Protein AF-0000000082408558 (afdb_homodimer)

Structure (mmCIF, N/CA/C/O backbone):
data_AF-0000000082408558-model_v1
#
loop_
_entity.id
_entity.type
_entity.pdbx_description
1 polymer 'Toxin-antitoxin system HicB family antitoxin'
#
loop_
_atom_site.group_PDB
_atom_site.id
_atom_site.type_symbol
_atom_site.label_atom_id
_atom_site.label_alt_id
_atom_site.label_comp_id
_atom_site.label_asym_id
_atom_site.label_entity_id
_atom_site.label_seq_id
_atom_site.pdbx_PDB_ins_code
_atom_site.Cartn_x
_atom_site.Cartn_y
_atom_site.Cartn_z
_atom_site.occupancy
_atom_site.B_iso_or_equiv
_atom_site.auth_seq_id
_atom_site.auth_comp_id
_atom_site.auth_asym_id
_atom_site.auth_atom_id
_atom_site.pdbx_PDB_model_num
ATOM 1 N N . MET A 1 1 ? -5.863 34.844 14.523 1 35.69 1 MET A N 1
ATOM 2 C CA . MET A 1 1 ? -6.258 34.25 13.242 1 35.69 1 MET A CA 1
ATOM 3 C C . MET A 1 1 ? -6.277 32.719 13.328 1 35.69 1 MET A C 1
ATOM 5 O O . MET A 1 1 ? -5.262 32.094 13.656 1 35.69 1 MET A O 1
ATOM 9 N N . ALA A 1 2 ? -7.27 32.188 13.836 1 44.38 2 ALA A N 1
ATOM 10 C CA . ALA A 1 2 ? -7.469 30.75 14.094 1 44.38 2 ALA A CA 1
ATOM 11 C C . ALA A 1 2 ? -7.172 29.922 12.844 1 44.38 2 ALA A C 1
ATOM 13 O O . ALA A 1 2 ? -7.699 30.203 11.766 1 44.38 2 ALA A O 1
ATOM 14 N N . THR A 1 3 ? -5.879 29.797 12.602 1 42.66 3 THR A N 1
ATOM 15 C CA . THR A 1 3 ? -5.555 28.906 11.5 1 42.66 3 THR A CA 1
ATOM 16 C C . THR A 1 3 ? -6.586 27.781 11.391 1 42.66 3 THR A C 1
ATOM 18 O O . THR A 1 3 ? -6.715 26.969 12.297 1 42.66 3 THR A O 1
ATOM 21 N N . ASP A 1 4 ? -7.742 28.188 10.914 1 43.62 4 ASP A N 1
ATOM 22 C CA . ASP A 1 4 ? -8.766 27.219 10.555 1 43.62 4 ASP A CA 1
ATOM 23 C C . ASP A 1 4 ? -8.141 25.875 10.203 1 43.62 4 ASP A C 1
ATOM 25 O O . ASP A 1 4 ? -7.117 25.812 9.523 1 43.62 4 ASP A O 1
ATOM 29 N N . PRO A 1 5 ? -8.195 24.969 11.164 1 47.06 5 PRO A N 1
ATOM 30 C CA . PRO A 1 5 ? -7.57 23.703 10.781 1 47.06 5 PRO A CA 1
ATOM 31 C C . PRO A 1 5 ? -7.648 23.422 9.281 1 47.06 5 PRO A C 1
ATOM 33 O O . PRO A 1 5 ? -8.57 23.906 8.609 1 47.06 5 PRO A O 1
ATOM 36 N N . ALA A 1 6 ? -6.695 23.688 8.5 1 48.38 6 ALA A N 1
ATOM 37 C CA . ALA A 1 6 ? -6.656 23.297 7.094 1 48.38 6 ALA A CA 1
ATOM 38 C C . ALA A 1 6 ? -7.656 22.188 6.809 1 48.38 6 ALA A C 1
ATOM 40 O O . ALA A 1 6 ? -7.934 21.359 7.684 1 48.38 6 ALA A O 1
ATOM 41 N N . PRO A 1 7 ? -8.688 22.484 6.109 1 49.91 7 PRO A N 1
ATOM 42 C CA . PRO A 1 7 ? -9.734 21.516 5.785 1 49.91 7 PRO A CA 1
ATOM 43 C C . PRO A 1 7 ? -9.227 20.078 5.758 1 49.91 7 PRO A C 1
ATOM 45 O O . PRO A 1 7 ? -8.078 19.828 5.383 1 49.91 7 PRO A O 1
ATOM 48 N N . ARG A 1 8 ? -9.367 19.422 6.926 1 55.16 8 ARG A N 1
ATOM 49 C CA . ARG A 1 8 ? -9.133 17.984 6.938 1 55.16 8 ARG A CA 1
ATOM 50 C C . ARG A 1 8 ? -9.32 17.375 5.547 1 55.16 8 ARG A C 1
ATOM 52 O O . ARG A 1 8 ? -10.406 17.469 4.969 1 55.16 8 ARG A O 1
ATOM 59 N N . SER A 1 9 ? -8.438 17.797 4.625 1 59.22 9 SER A N 1
ATOM 60 C CA . SER A 1 9 ? -8.523 17.312 3.25 1 59.22 9 SER A CA 1
ATOM 61 C C . SER A 1 9 ? -9.297 16 3.172 1 59.22 9 SER A C 1
ATOM 63 O O . SER A 1 9 ? -9.039 15.07 3.943 1 59.22 9 SER A O 1
ATOM 65 N N . GLU A 1 10 ? -10.617 16.156 2.781 1 76.69 10 GLU A N 1
ATOM 66 C CA . GLU A 1 10 ? -11.508 15.031 2.555 1 76.69 10 GLU A CA 1
ATOM 67 C C . GLU A 1 10 ? -10.758 13.828 1.983 1 76.69 10 GLU A C 1
ATOM 69 O O . GLU A 1 10 ? -9.883 13.992 1.127 1 76.69 10 GLU A O 1
ATOM 74 N N . ARG A 1 11 ? -10.734 12.797 2.641 1 86.19 11 ARG A N 1
ATOM 75 C CA . ARG A 1 11 ? -10.094 11.562 2.201 1 86.19 11 ARG A CA 1
ATOM 76 C C . ARG A 1 11 ? -10.453 11.25 0.75 1 86.19 11 ARG A C 1
ATOM 78 O O . ARG A 1 11 ? -11.586 11.461 0.323 1 86.19 11 ARG A O 1
ATOM 85 N N . LYS A 1 12 ? -9.508 10.93 -0.03 1 90.94 12 LYS A N 1
ATOM 86 C CA . LYS A 1 12 ? -9.68 10.523 -1.422 1 90.94 12 LYS A CA 1
ATOM 87 C C . LYS A 1 12 ? -10.055 9.047 -1.524 1 90.94 12 LYS A C 1
ATOM 89 O O . LYS A 1 12 ? -9.375 8.188 -0.967 1 90.94 12 LYS A O 1
ATOM 94 N N . LYS A 1 13 ? -11.141 8.789 -2.172 1 93.62 13 LYS A N 1
ATOM 95 C CA . LYS A 1 13 ? -11.594 7.418 -2.381 1 93.62 13 LYS A CA 1
ATOM 96 C C . LYS A 1 13 ? -10.953 6.812 -3.629 1 93.62 13 LYS A C 1
ATOM 98 O O . LYS A 1 13 ? -11.055 7.379 -4.719 1 93.62 13 LYS A O 1
ATOM 103 N N . ILE A 1 14 ? -10.266 5.695 -3.482 1 94.88 14 ILE A N 1
ATOM 104 C CA . ILE A 1 14 ? -9.602 5.012 -4.582 1 94.88 14 ILE A CA 1
ATOM 105 C C . ILE A 1 14 ? -10.133 3.586 -4.707 1 94.8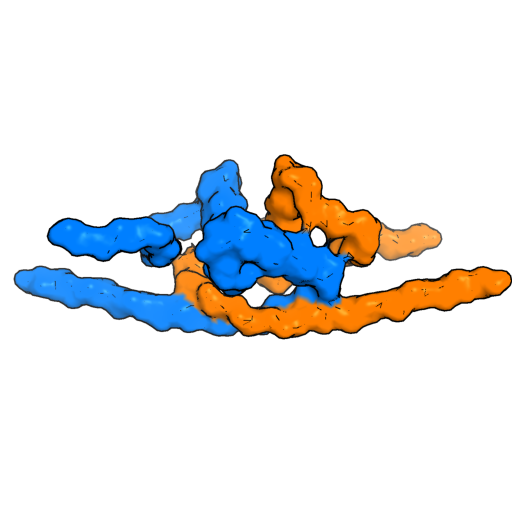8 14 ILE A C 1
ATOM 107 O O . ILE A 1 14 ? -10.273 2.881 -3.707 1 94.88 14 ILE A O 1
ATOM 111 N N . LEU A 1 15 ? -10.508 3.213 -5.91 1 95.5 15 LEU A N 1
ATOM 112 C CA . LEU A 1 15 ? -10.875 1.825 -6.172 1 95.5 15 LEU A CA 1
ATOM 113 C C . LEU A 1 15 ? -9.633 0.98 -6.445 1 95.5 15 LEU A C 1
ATOM 115 O O . LEU A 1 15 ? -9.094 1.01 -7.555 1 95.5 15 LEU A O 1
ATOM 119 N N . LEU A 1 16 ? -9.25 0.237 -5.496 1 95.62 16 LEU A N 1
ATOM 120 C CA . LEU A 1 16 ? -8.078 -0.617 -5.621 1 95.62 16 LEU A CA 1
ATOM 121 C C . LEU A 1 16 ? -8.469 -2.027 -6.047 1 95.62 16 LEU A C 1
ATOM 123 O O . LEU A 1 16 ? -9.414 -2.604 -5.5 1 95.62 16 LEU A O 1
ATOM 127 N N . ARG A 1 17 ? -7.871 -2.57 -6.98 1 92.88 17 ARG A N 1
ATOM 128 C CA . ARG A 1 17 ? -8.062 -3.947 -7.422 1 92.88 17 ARG A CA 1
ATOM 129 C C . ARG A 1 17 ? -6.871 -4.816 -7.035 1 92.88 17 ARG A C 1
ATOM 131 O O . ARG A 1 17 ? -5.766 -4.629 -7.547 1 92.88 17 ARG A O 1
ATOM 138 N N . LEU A 1 18 ? -7.16 -5.699 -6.113 1 92.06 18 LEU A N 1
ATOM 139 C CA . LEU A 1 18 ? -6.086 -6.516 -5.559 1 92.06 18 LEU A CA 1
ATOM 140 C C . LEU A 1 18 ? -6.367 -8 -5.77 1 92.06 18 LEU A C 1
ATOM 142 O O . LEU A 1 18 ? -7.523 -8.406 -5.91 1 92.06 18 LEU A O 1
ATOM 146 N N . ASP A 1 19 ? -5.285 -8.734 -5.844 1 91.69 19 ASP A N 1
ATOM 147 C CA . ASP A 1 19 ? -5.414 -10.18 -5.75 1 91.69 19 ASP A CA 1
ATOM 148 C C . ASP A 1 19 ? -6.105 -10.594 -4.453 1 91.69 19 ASP A C 1
ATOM 150 O O . ASP A 1 19 ? -5.801 -10.055 -3.387 1 91.69 19 ASP A O 1
ATOM 154 N N . PRO A 1 20 ? -7.074 -11.477 -4.566 1 92.56 20 PRO A N 1
ATOM 155 C CA . PRO A 1 20 ? -7.805 -11.891 -3.363 1 92.56 20 PRO A CA 1
ATOM 156 C C . PRO A 1 20 ? -6.879 -12.414 -2.266 1 92.56 20 PRO A C 1
ATOM 158 O O . PRO A 1 20 ? -7.133 -12.188 -1.08 1 92.56 20 PRO A O 1
ATOM 161 N N . ALA A 1 21 ? -5.863 -13.109 -2.619 1 92.88 21 ALA A N 1
ATOM 162 C CA . ALA A 1 21 ? -4.934 -13.656 -1.633 1 92.88 21 ALA A CA 1
ATOM 163 C C . ALA A 1 21 ? -4.18 -12.539 -0.917 1 92.88 21 ALA A C 1
ATOM 165 O O . ALA A 1 21 ? -3.92 -12.625 0.285 1 92.88 21 ALA A O 1
ATOM 166 N N . VAL A 1 22 ? -3.807 -11.562 -1.63 1 94.94 22 VAL A N 1
ATOM 167 C CA . VAL A 1 22 ? -3.125 -10.406 -1.06 1 94.94 22 VAL A CA 1
ATOM 168 C C . VAL A 1 22 ? -4.07 -9.664 -0.119 1 94.94 22 VAL A C 1
ATOM 170 O O . VAL A 1 22 ? -3.682 -9.281 0.988 1 94.94 22 VAL A O 1
ATOM 173 N N . HIS A 1 23 ? -5.285 -9.508 -0.566 1 95.31 23 HIS A N 1
ATOM 174 C CA . HIS A 1 23 ? -6.285 -8.852 0.265 1 95.31 23 HIS A CA 1
ATOM 175 C C . HIS A 1 23 ? -6.461 -9.578 1.595 1 95.31 23 HIS A C 1
ATOM 177 O O . HIS A 1 23 ? -6.484 -8.945 2.654 1 95.31 23 HIS A O 1
ATOM 183 N N . ASP A 1 24 ? -6.57 -10.836 1.484 1 95.75 24 ASP A N 1
ATOM 184 C CA . ASP A 1 24 ? -6.762 -11.641 2.688 1 95.75 24 ASP A CA 1
ATOM 185 C C . ASP A 1 24 ? -5.578 -11.492 3.643 1 95.75 24 ASP A C 1
ATOM 187 O O . ASP A 1 24 ? -5.762 -11.422 4.859 1 95.75 24 ASP A O 1
ATOM 191 N N . ALA A 1 25 ? -4.422 -11.5 3.104 1 97.19 25 ALA A N 1
ATOM 192 C CA . ALA A 1 25 ? -3.219 -11.328 3.916 1 97.19 25 ALA A CA 1
ATOM 193 C C . ALA A 1 25 ? -3.225 -9.977 4.617 1 97.19 25 ALA A C 1
ATOM 195 O O . ALA A 1 25 ? -2.877 -9.875 5.797 1 97.19 25 ALA A O 1
ATOM 196 N N . LEU A 1 26 ? -3.633 -8.984 3.908 1 97.38 26 LEU A N 1
ATOM 197 C CA . LEU A 1 26 ? -3.707 -7.648 4.492 1 97.38 26 LEU A CA 1
ATOM 198 C C . LEU A 1 26 ? -4.758 -7.594 5.594 1 97.38 26 LEU A C 1
ATOM 200 O O . LEU A 1 26 ? -4.539 -6.977 6.637 1 97.38 26 LEU A O 1
ATOM 204 N N . ALA A 1 27 ? -5.875 -8.266 5.336 1 97.56 27 ALA A N 1
ATOM 205 C CA . ALA A 1 27 ? -6.953 -8.312 6.32 1 97.56 27 ALA A CA 1
ATOM 206 C C . ALA A 1 27 ? -6.504 -9.031 7.594 1 97.56 27 ALA A C 1
ATOM 208 O O . ALA A 1 27 ? -6.82 -8.594 8.703 1 97.56 27 ALA A O 1
ATOM 209 N N . ARG A 1 28 ? -5.742 -10.109 7.418 1 97.5 28 ARG A N 1
ATOM 210 C CA . ARG A 1 28 ? -5.211 -10.836 8.562 1 97.5 28 ARG A CA 1
ATOM 211 C C . ARG A 1 28 ? -4.215 -9.984 9.344 1 97.5 28 ARG A C 1
ATOM 213 O O . ARG A 1 28 ? -4.258 -9.945 10.578 1 97.5 28 ARG A O 1
ATOM 220 N N . TRP A 1 29 ? -3.373 -9.352 8.609 1 97.88 29 TRP A N 1
ATOM 221 C CA . TRP A 1 29 ? -2.408 -8.453 9.234 1 97.88 29 TRP A CA 1
ATOM 222 C C . TRP A 1 29 ? -3.115 -7.34 9.992 1 97.88 29 TRP A C 1
ATOM 224 O O . TRP A 1 29 ? -2.734 -7.008 11.117 1 97.88 29 TRP A O 1
ATOM 234 N N . ALA A 1 30 ? -4.137 -6.75 9.383 1 97.81 30 ALA A N 1
ATOM 235 C CA . ALA A 1 30 ? -4.922 -5.703 10.031 1 97.81 30 ALA A CA 1
ATOM 236 C C . ALA A 1 30 ? -5.516 -6.199 11.344 1 97.81 30 ALA A C 1
ATOM 238 O O . ALA A 1 30 ? -5.461 -5.5 12.359 1 97.81 30 ALA A O 1
ATOM 239 N N . ALA A 1 31 ? -6.066 -7.406 11.328 1 97.62 31 ALA A N 1
ATOM 240 C CA . ALA A 1 31 ? -6.645 -8 12.531 1 97.62 31 ALA A CA 1
ATOM 241 C C . ALA A 1 31 ? -5.582 -8.211 13.609 1 97.62 31 ALA A C 1
ATOM 243 O O . ALA A 1 31 ? -5.824 -7.941 14.789 1 97.62 31 ALA A O 1
ATOM 244 N N . ASP A 1 32 ? -4.395 -8.727 13.18 1 97.38 32 ASP A N 1
ATOM 245 C CA . ASP A 1 32 ? -3.285 -8.93 14.102 1 97.38 32 ASP A CA 1
ATOM 246 C C . ASP A 1 32 ? -2.895 -7.621 14.789 1 97.38 32 ASP A C 1
ATOM 248 O O . ASP A 1 32 ? -2.5 -7.621 15.961 1 97.38 32 ASP A O 1
ATOM 252 N N . ASP A 1 33 ? -3.043 -6.543 14.016 1 96.75 33 ASP A N 1
ATOM 253 C CA . ASP A 1 33 ? -2.654 -5.23 14.523 1 96.75 33 ASP A CA 1
ATOM 254 C C . ASP A 1 33 ? -3.861 -4.484 15.086 1 96.75 33 ASP A C 1
ATOM 256 O O . ASP A 1 33 ? -3.76 -3.305 15.43 1 96.75 33 ASP A O 1
ATOM 260 N N . LEU A 1 34 ? -5.043 -5.055 15.172 1 96.81 34 LEU A N 1
ATOM 261 C CA . LEU A 1 34 ? -6.289 -4.488 15.68 1 96.81 34 LEU A CA 1
ATOM 262 C C . LEU A 1 34 ? -6.664 -3.225 14.906 1 96.81 34 LEU A C 1
ATOM 264 O O . LEU A 1 34 ? -7.051 -2.219 15.508 1 96.81 34 LEU A O 1
ATOM 268 N N . ARG A 1 35 ? -6.531 -3.279 13.539 1 95.38 35 ARG A N 1
ATOM 269 C CA . ARG A 1 35 ? -6.93 -2.225 12.617 1 95.38 35 ARG A CA 1
ATOM 270 C C . ARG A 1 35 ? -7.887 -2.76 11.555 1 95.38 35 ARG A C 1
ATOM 272 O O . ARG A 1 35 ? -8.016 -3.975 11.383 1 95.38 35 ARG A O 1
ATOM 279 N N . SER A 1 36 ? -8.609 -1.775 10.984 1 97.25 36 SER A N 1
ATOM 280 C CA . SER A 1 36 ? -9.375 -2.17 9.805 1 97.25 36 SER A CA 1
ATOM 281 C C . SER A 1 36 ? -8.461 -2.412 8.609 1 97.25 36 SER A C 1
ATOM 283 O O . SER A 1 36 ? -7.312 -1.968 8.602 1 97.25 36 SER A O 1
ATOM 285 N N . THR A 1 37 ? -8.852 -3.105 7.652 1 96.94 37 THR A N 1
ATOM 286 C CA . THR A 1 37 ? -8.07 -3.379 6.453 1 96.94 37 THR A CA 1
ATOM 287 C C . THR A 1 37 ? -7.664 -2.078 5.766 1 96.94 37 THR A C 1
ATOM 289 O O . THR A 1 37 ? -6.504 -1.908 5.383 1 96.94 37 THR A O 1
ATOM 292 N N . ASN A 1 38 ? -8.633 -1.15 5.68 1 95.69 38 ASN A N 1
ATOM 293 C CA . ASN A 1 38 ? -8.344 0.132 5.047 1 95.69 38 ASN A CA 1
ATOM 294 C C . ASN A 1 38 ? -7.266 0.902 5.805 1 95.69 38 ASN A C 1
ATOM 296 O O . ASN A 1 38 ? -6.355 1.471 5.191 1 95.69 38 ASN A O 1
ATOM 300 N N . ALA A 1 39 ? -7.383 0.903 7.121 1 95.69 39 ALA A N 1
ATOM 301 C CA . ALA A 1 39 ? -6.398 1.592 7.9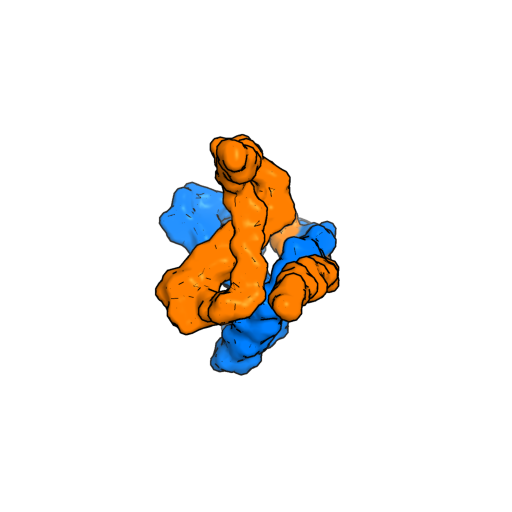53 1 95.69 39 ALA A CA 1
ATOM 302 C C . ALA A 1 39 ? -5.027 0.933 7.84 1 95.69 39 ALA A C 1
ATOM 304 O O . ALA A 1 39 ? -4 1.619 7.805 1 95.69 39 ALA A O 1
ATOM 305 N N . GLN A 1 40 ? -4.988 -0.407 7.766 1 97.25 40 GLN A N 1
ATOM 306 C CA . GLN A 1 40 ? -3.74 -1.15 7.617 1 97.25 40 GLN A CA 1
ATOM 307 C C . GLN A 1 40 ? -3.066 -0.834 6.285 1 97.25 40 GLN A C 1
ATOM 309 O O . GLN A 1 40 ? -1.853 -0.622 6.234 1 97.25 40 GLN A O 1
ATOM 314 N N . ILE A 1 41 ? -3.879 -0.785 5.238 1 97.56 41 ILE A N 1
ATOM 315 C CA . ILE A 1 41 ? -3.361 -0.49 3.906 1 97.56 41 ILE A CA 1
ATOM 316 C C . ILE A 1 41 ? -2.756 0.912 3.887 1 97.56 41 ILE A C 1
ATOM 318 O O . ILE A 1 41 ? -1.637 1.104 3.406 1 97.56 41 ILE A O 1
ATOM 322 N N . GLU A 1 42 ? -3.465 1.859 4.445 1 95.56 42 GLU A N 1
ATOM 323 C CA . GLU A 1 42 ? -2.943 3.223 4.504 1 95.56 42 GLU A CA 1
ATOM 324 C C . GLU A 1 42 ? -1.653 3.285 5.316 1 95.56 42 GLU A C 1
ATOM 326 O O . GLU A 1 42 ? -0.703 3.967 4.93 1 95.56 42 GLU A O 1
ATOM 331 N N . PHE A 1 43 ? -1.62 2.59 6.395 1 95.94 43 PHE A N 1
ATOM 332 C CA . PHE A 1 43 ? -0.438 2.557 7.246 1 95.94 43 PHE A CA 1
ATOM 333 C C . PHE A 1 43 ? 0.769 2.029 6.48 1 95.94 43 PHE A C 1
ATOM 335 O O . PHE A 1 43 ? 1.849 2.621 6.531 1 95.94 43 PHE A O 1
ATOM 342 N N . LEU A 1 44 ? 0.583 0.949 5.75 1 97.44 44 LEU A N 1
ATOM 343 C CA . LEU A 1 44 ? 1.671 0.33 5 1 97.44 44 LEU A CA 1
ATOM 344 C C . LEU A 1 44 ? 2.146 1.244 3.877 1 97.44 44 LEU A C 1
ATOM 346 O O . LEU A 1 44 ? 3.346 1.333 3.607 1 97.44 44 LEU A O 1
ATOM 350 N N . LEU A 1 45 ? 1.198 1.915 3.197 1 97.25 45 LEU A N 1
ATOM 351 C CA . LEU A 1 45 ? 1.559 2.824 2.115 1 97.25 45 LEU A CA 1
ATOM 352 C C . LEU A 1 45 ? 2.348 4.016 2.645 1 97.25 45 LEU A C 1
ATOM 354 O O . LEU A 1 45 ? 3.35 4.418 2.049 1 97.25 45 LEU A O 1
ATOM 358 N N . ARG A 1 46 ? 1.943 4.578 3.828 1 96.5 46 ARG A N 1
ATOM 359 C CA . ARG A 1 46 ? 2.668 5.68 4.453 1 96.5 46 ARG A CA 1
ATOM 360 C C . ARG A 1 46 ? 4.066 5.246 4.875 1 96.5 46 ARG A C 1
ATOM 362 O O . ARG A 1 46 ? 5.035 5.988 4.699 1 96.5 46 ARG A O 1
ATOM 369 N N . ARG A 1 47 ? 4.109 4.066 5.363 1 96.5 47 ARG A N 1
ATOM 370 C CA . ARG A 1 47 ? 5.41 3.521 5.738 1 96.5 47 ARG A CA 1
ATOM 371 C C . ARG A 1 47 ? 6.316 3.375 4.52 1 96.5 47 ARG A C 1
ATOM 373 O O . ARG A 1 47 ? 7.5 3.705 4.574 1 96.5 47 ARG A O 1
ATOM 380 N N . ALA A 1 48 ? 5.762 2.867 3.447 1 97.44 48 ALA A N 1
ATOM 381 C CA . ALA A 1 48 ? 6.531 2.719 2.215 1 97.44 48 ALA A CA 1
ATOM 382 C C . ALA A 1 48 ? 7.027 4.07 1.711 1 97.44 48 ALA A C 1
ATOM 384 O O . ALA A 1 48 ? 8.195 4.211 1.339 1 97.44 48 ALA A O 1
ATOM 385 N N . LEU A 1 49 ? 6.16 5.031 1.779 1 97.38 49 LEU A N 1
ATOM 386 C CA . LEU A 1 49 ? 6.527 6.375 1.349 1 97.38 49 LEU A CA 1
ATOM 387 C C . LEU A 1 49 ? 7.637 6.941 2.229 1 97.38 49 LEU A C 1
ATOM 389 O O . LEU A 1 49 ? 8.578 7.559 1.727 1 97.38 49 LEU A O 1
ATOM 393 N N . THR A 1 50 ? 7.539 6.691 3.525 1 96.06 50 THR A N 1
ATOM 394 C CA . THR A 1 50 ? 8.531 7.188 4.477 1 96.06 50 THR A CA 1
ATOM 395 C C . THR A 1 50 ? 9.875 6.492 4.266 1 96.06 50 THR A C 1
ATOM 397 O O . THR A 1 50 ? 10.914 7.152 4.199 1 96.06 50 THR A O 1
ATOM 400 N N . GLU A 1 51 ? 9.82 5.219 4.082 1 95.94 51 GLU A N 1
ATOM 401 C CA . GLU A 1 51 ? 11.031 4.422 3.906 1 95.94 51 GLU A CA 1
ATOM 402 C C . GLU A 1 51 ? 11.766 4.816 2.627 1 95.94 51 GLU A C 1
ATOM 404 O O . GLU A 1 51 ? 12.992 4.711 2.551 1 95.94 51 GLU A O 1
ATOM 409 N N . HIS A 1 52 ? 11.047 5.336 1.69 1 95.69 52 HIS A N 1
ATOM 410 C CA . HIS A 1 52 ? 11.664 5.668 0.411 1 95.69 52 HIS A CA 1
ATOM 411 C C . HIS A 1 52 ? 11.852 7.176 0.262 1 95.69 52 HIS A C 1
ATOM 413 O O . HIS A 1 52 ? 12.203 7.66 -0.815 1 95.69 52 HIS A O 1
ATOM 419 N N . GLY A 1 53 ? 11.578 7.91 1.338 1 95.12 53 GLY A N 1
ATOM 420 C CA . GLY A 1 53 ? 11.789 9.344 1.349 1 95.12 53 GLY A CA 1
ATOM 421 C C . GLY A 1 53 ? 10.797 10.109 0.494 1 95.12 53 GLY A C 1
ATOM 422 O O . GLY A 1 53 ? 11.117 11.172 -0.04 1 95.12 53 GLY A O 1
ATOM 423 N N . ARG A 1 54 ? 9.602 9.555 0.34 1 95.62 54 ARG A N 1
ATOM 424 C CA . ARG A 1 54 ? 8.625 10.141 -0.569 1 95.62 54 ARG A CA 1
ATOM 425 C C . ARG A 1 54 ? 7.383 10.602 0.189 1 95.62 54 ARG A C 1
ATOM 427 O O . ARG A 1 54 ? 6.367 10.945 -0.422 1 95.62 54 ARG A O 1
ATOM 434 N N . MET A 1 55 ? 7.414 10.594 1.471 1 93.5 55 MET A N 1
ATOM 435 C CA . MET A 1 55 ? 6.273 11.008 2.281 1 93.5 55 MET A CA 1
ATOM 436 C C . MET A 1 55 ? 6.027 12.508 2.148 1 93.5 55 MET A C 1
ATOM 438 O O . MET A 1 55 ? 6.941 13.312 2.35 1 93.5 55 MET A O 1
ATOM 442 N N . PRO A 1 56 ? 4.789 12.781 1.785 1 90.31 56 PRO A N 1
ATOM 443 C CA . PRO A 1 56 ? 4.496 14.203 1.629 1 90.31 56 PRO A CA 1
ATOM 444 C C . PRO A 1 56 ? 4.539 14.961 2.953 1 90.31 56 PRO A C 1
ATOM 446 O O . PRO A 1 56 ? 4.215 14.398 4.004 1 90.31 56 PRO A O 1
ATOM 449 N N . LYS A 1 57 ? 4.879 16.188 2.986 1 84.62 57 LYS A N 1
ATOM 450 C CA . LYS A 1 57 ? 4.969 17.031 4.172 1 84.62 57 LYS A CA 1
ATOM 451 C C . LYS A 1 57 ? 3.584 17.391 4.699 1 84.62 57 LYS A C 1
ATOM 453 O O . LYS A 1 57 ? 3.404 17.594 5.902 1 84.62 57 LYS A O 1
ATOM 458 N N . ASN A 1 58 ? 2.602 17.375 3.871 1 75.75 58 ASN A N 1
ATOM 459 C CA . ASN A 1 58 ? 1.262 17.828 4.23 1 75.75 58 ASN A CA 1
ATOM 460 C C . ASN A 1 58 ? 0.327 16.656 4.504 1 75.75 58 ASN A C 1
ATOM 462 O O . ASN A 1 58 ? -0.883 16.844 4.652 1 75.75 58 ASN A O 1
ATOM 466 N N . ALA A 1 59 ? 0.908 15.547 4.559 1 69.69 59 ALA A N 1
ATOM 467 C CA . A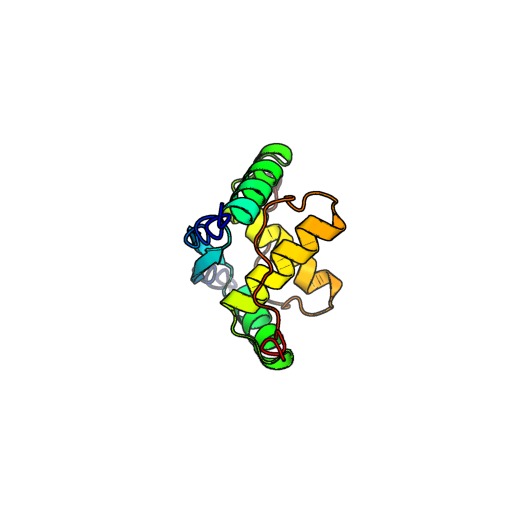LA A 1 59 ? 0.038 14.406 4.824 1 69.69 59 ALA A CA 1
ATOM 468 C C . ALA A 1 59 ? -0.493 14.438 6.258 1 69.69 59 ALA A C 1
ATOM 470 O O . ALA A 1 59 ? 0.268 14.656 7.203 1 69.69 59 ALA A O 1
ATOM 471 N N . GLY A 1 60 ? -1.843 14.492 6.367 1 66.75 60 GLY A N 1
ATOM 472 C CA . GLY A 1 60 ? -2.42 14.43 7.699 1 66.75 60 GLY A CA 1
ATOM 473 C C . GLY A 1 60 ? -1.994 13.203 8.484 1 66.75 60 GLY A C 1
ATOM 474 O O . GLY A 1 60 ? -1.508 12.234 7.902 1 66.75 60 GLY A O 1
ATOM 475 N N . LYS A 1 61 ? -1.87 13.344 9.82 1 63.62 61 LYS A N 1
ATOM 476 C CA . LYS A 1 61 ? -1.478 12.234 10.688 1 63.62 61 LYS A CA 1
ATOM 477 C C . LYS A 1 61 ? -2.43 11.055 10.531 1 63.62 61 LYS A C 1
ATOM 479 O O . LYS A 1 61 ? -3.629 11.234 10.32 1 63.62 61 LYS A O 1
ATOM 484 N N . MET A 1 62 ? -1.928 9.992 9.977 1 62 62 MET A N 1
ATOM 485 C CA . MET A 1 62 ? -2.783 8.812 10.008 1 62 62 MET A CA 1
ATOM 486 C C . MET A 1 62 ? -3.383 8.609 11.398 1 62 62 MET A C 1
ATOM 488 O O . MET A 1 62 ? -2.762 8.961 12.398 1 62 62 MET A O 1
ATOM 492 N N . HIS A 1 63 ? -4.66 8.68 11.555 1 53.91 63 HIS A N 1
ATOM 493 C CA . HIS A 1 63 ? -5.234 8.461 12.875 1 53.91 63 HIS A CA 1
ATOM 494 C C . HIS A 1 63 ? -4.5 7.352 13.617 1 53.91 63 HIS A C 1
ATOM 496 O O . HIS A 1 63 ? -4.484 6.203 13.172 1 53.91 63 HIS A O 1
ATOM 502 N N . GLY A 1 64 ? -3.314 7.59 13.945 1 44.97 64 GLY A N 1
ATOM 503 C CA . GLY A 1 64 ? -2.785 6.574 14.844 1 44.97 64 GLY A CA 1
ATOM 504 C C . GLY A 1 64 ? -3.715 6.258 16 1 44.97 64 GLY A C 1
ATOM 505 O O . GLY A 1 64 ? -4.77 6.883 16.141 1 44.97 64 GLY A O 1
ATOM 506 N N . PRO A 1 65 ? -3.582 4.996 16.547 1 47 65 PRO A N 1
ATOM 507 C CA . PRO A 1 65 ? -4.359 4.883 17.781 1 47 65 PRO A CA 1
ATOM 508 C C . PRO A 1 65 ? -4.203 6.102 18.688 1 47 65 PRO A C 1
ATOM 510 O O . PRO A 1 65 ? -3.105 6.379 19.188 1 47 65 PRO A O 1
ATOM 513 N N . GLY A 1 66 ? -4.242 7.129 18.156 1 40.44 66 GLY A N 1
ATOM 514 C CA . GLY A 1 66 ? -3.971 8.328 18.938 1 40.44 66 GLY A CA 1
ATOM 515 C C . GLY A 1 66 ? -4.754 8.383 20.234 1 40.44 66 GLY A C 1
ATOM 516 O O . GLY A 1 66 ? -5.887 7.898 20.312 1 40.44 66 GLY A O 1
ATOM 517 N N . ARG A 1 67 ? -3.91 8.266 21.25 1 49.72 67 ARG A N 1
ATOM 518 C CA . ARG A 1 67 ? -4.453 8.602 22.562 1 49.72 67 ARG A CA 1
ATOM 519 C C . ARG A 1 67 ? -5.258 9.898 22.5 1 49.72 67 ARG A C 1
ATOM 521 O O . ARG A 1 67 ? -4.801 10.891 21.922 1 49.72 67 ARG A O 1
ATOM 528 N N . PRO A 1 68 ? -6.6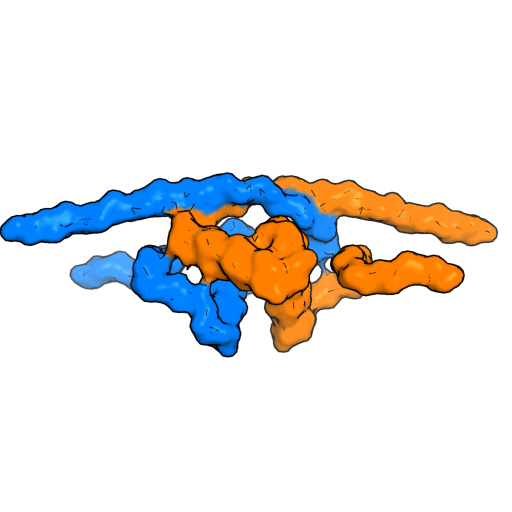13 9.844 22.5 1 47.19 68 PRO A N 1
ATOM 529 C CA . PRO A 1 68 ? -7.344 11.117 22.594 1 47.19 68 PRO A CA 1
ATOM 530 C C . PRO A 1 68 ? -6.574 12.172 23.375 1 47.19 68 PRO A C 1
ATOM 532 O O . PRO A 1 68 ? -5.766 11.844 24.25 1 47.19 68 PRO A O 1
ATOM 535 N N . PRO A 1 69 ? -6.332 13.312 22.719 1 43.62 69 PRO A N 1
ATOM 536 C CA . PRO A 1 69 ? -5.68 14.32 23.547 1 43.62 69 PRO A CA 1
ATOM 537 C C . PRO A 1 69 ? -6.145 14.266 25 1 43.62 69 PRO A C 1
ATOM 539 O O . PRO A 1 69 ? -7.293 13.914 25.281 1 43.62 69 PRO A O 1
ATOM 542 N N . ALA A 1 70 ? -4.98 14.094 25.891 1 38.88 70 ALA A N 1
ATOM 543 C CA . ALA A 1 70 ? -5.348 14.234 27.297 1 38.88 70 ALA A CA 1
ATOM 544 C C . ALA A 1 70 ? -6.051 15.57 27.547 1 38.88 70 ALA A C 1
ATOM 546 O O . ALA A 1 70 ? -5.766 16.562 26.875 1 38.88 70 ALA A O 1
ATOM 547 N N . MET B 1 1 ? -4.344 -33.812 -17.594 1 36.16 1 MET B N 1
ATOM 548 C CA . MET B 1 1 ? -5.285 -33.031 -16.812 1 36.16 1 MET B CA 1
ATOM 549 C C . MET B 1 1 ? -4.875 -31.547 -16.797 1 36.16 1 MET B C 1
ATOM 551 O O . MET B 1 1 ? -3.764 -31.219 -16.375 1 36.16 1 MET B O 1
ATOM 555 N N . ALA B 1 2 ? -5.188 -30.828 -17.766 1 44.62 2 ALA B N 1
ATOM 556 C CA . ALA B 1 2 ? -4.832 -29.438 -18 1 44.62 2 ALA B CA 1
ATOM 557 C C . ALA B 1 2 ? -5.152 -28.578 -16.781 1 44.62 2 ALA B C 1
ATOM 559 O O . ALA B 1 2 ? -6.273 -28.625 -16.25 1 44.62 2 ALA B O 1
ATOM 560 N N . THR B 1 3 ? -4.281 -28.719 -15.797 1 43 3 THR B N 1
ATOM 561 C CA . THR B 1 3 ? -4.477 -27.828 -14.656 1 43 3 THR B CA 1
ATOM 562 C C . THR B 1 3 ? -5.055 -26.484 -15.109 1 43 3 THR B C 1
ATOM 564 O O . THR B 1 3 ? -4.406 -25.734 -15.844 1 43 3 THR B O 1
ATOM 567 N N . ASP B 1 4 ? -6.332 -26.562 -15.477 1 43.62 4 ASP B N 1
ATOM 568 C CA . ASP B 1 4 ? -7.098 -25.344 -15.742 1 43.62 4 ASP B CA 1
ATOM 569 C C . ASP B 1 4 ? -6.512 -24.156 -14.977 1 43.62 4 ASP B C 1
ATOM 571 O O . ASP B 1 4 ? -6.129 -24.297 -13.812 1 43.62 4 ASP B O 1
ATOM 575 N N . PRO B 1 5 ? -5.77 -23.359 -15.695 1 47.06 5 PRO B N 1
ATOM 576 C CA . PRO B 1 5 ? -5.219 -22.234 -14.93 1 47.06 5 PRO B CA 1
ATOM 577 C C . PRO B 1 5 ? -6.105 -21.828 -13.758 1 47.06 5 PRO B C 1
ATOM 579 O O . PRO B 1 5 ? -7.328 -22 -13.812 1 47.06 5 PRO B O 1
ATOM 582 N N . ALA B 1 6 ? -5.918 -22.266 -12.578 1 48.38 6 ALA B N 1
ATOM 583 C CA . ALA B 1 6 ? -6.629 -21.781 -11.406 1 48.38 6 ALA B CA 1
ATOM 584 C C . ALA B 1 6 ? -7.289 -20.422 -11.68 1 48.38 6 ALA B C 1
ATOM 586 O O . ALA B 1 6 ? -6.777 -19.641 -12.477 1 48.38 6 ALA B O 1
ATOM 587 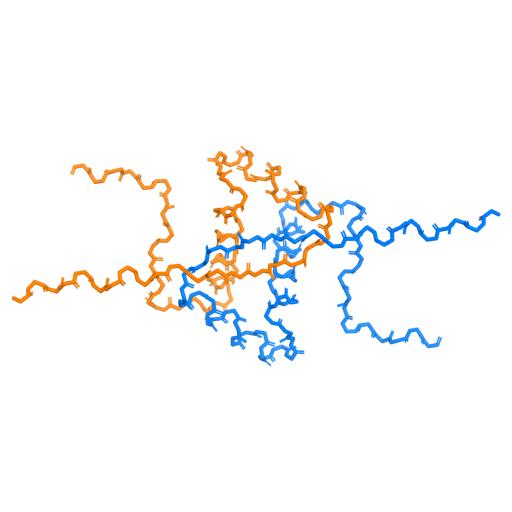N N . PRO B 1 7 ? -8.562 -20.391 -11.766 1 50 7 PRO B N 1
ATOM 588 C CA . PRO B 1 7 ? -9.32 -19.172 -12.055 1 50 7 PRO B CA 1
ATOM 589 C C . PRO B 1 7 ? -8.594 -17.906 -11.617 1 50 7 PRO B C 1
ATOM 591 O O . PRO B 1 7 ? -7.887 -17.922 -10.602 1 50 7 PRO B O 1
ATOM 594 N N . ARG B 1 8 ? -7.836 -17.344 -12.586 1 55.12 8 ARG B N 1
ATOM 595 C CA . ARG B 1 8 ? -7.305 -16 -12.344 1 55.12 8 ARG B CA 1
ATOM 596 C C . ARG B 1 8 ? -8.141 -15.266 -11.305 1 55.12 8 ARG B C 1
ATOM 598 O O . ARG B 1 8 ? -9.336 -15.023 -11.516 1 55.12 8 ARG B O 1
ATOM 605 N N . SER B 1 9 ? -8.148 -15.797 -10.062 1 59.31 9 SER B N 1
ATOM 606 C CA . SER B 1 9 ? -8.93 -15.188 -9 1 59.31 9 SER B CA 1
ATOM 607 C C . SER B 1 9 ? -9.219 -13.719 -9.297 1 59.31 9 SER B C 1
ATOM 609 O O . SER B 1 9 ? -8.312 -12.969 -9.664 1 59.31 9 SER B O 1
ATOM 611 N N . GLU B 1 10 ? -10.477 -13.5 -9.812 1 77 10 GLU B N 1
ATOM 612 C CA . GLU B 1 10 ? -10.992 -12.164 -10.094 1 77 10 GLU B CA 1
ATOM 613 C C . GLU B 1 10 ? -10.484 -11.156 -9.07 1 77 10 GLU B C 1
ATOM 615 O O . GLU B 1 10 ? -10.406 -11.453 -7.879 1 77 10 GLU B O 1
ATOM 620 N N . ARG B 1 11 ? -9.797 -10.227 -9.477 1 86.31 11 ARG B N 1
ATOM 621 C CA . ARG B 1 11 ? -9.281 -9.156 -8.633 1 86.31 11 ARG B CA 1
ATOM 622 C C . ARG B 1 11 ? -10.359 -8.633 -7.688 1 86.31 11 ARG B C 1
ATOM 624 O O . ARG B 1 11 ? -11.531 -8.516 -8.07 1 86.31 11 ARG B O 1
ATOM 631 N N . LYS B 1 12 ? -10.062 -8.5 -6.465 1 90.94 12 LYS B N 1
ATOM 632 C CA . LYS B 1 12 ? -10.945 -7.941 -5.449 1 90.94 12 LYS B CA 1
ATOM 633 C C . LYS B 1 12 ? -10.914 -6.414 -5.465 1 90.94 12 LYS B C 1
ATOM 635 O O . LYS B 1 12 ? -9.836 -5.812 -5.402 1 90.94 12 LYS B O 1
ATOM 640 N N . LYS B 1 13 ? -12.047 -5.816 -5.609 1 93.75 13 LYS B N 1
ATOM 641 C CA . LYS B 1 13 ? -12.156 -4.359 -5.605 1 93.75 13 LYS B CA 1
ATOM 642 C C . LYS B 1 13 ? -12.312 -3.824 -4.188 1 93.75 13 LYS B C 1
ATOM 644 O O . LYS B 1 13 ? -13.211 -4.246 -3.453 1 93.75 13 LYS B O 1
ATOM 649 N N . ILE B 1 14 ? -11.422 -2.939 -3.773 1 94.94 14 ILE B N 1
ATOM 650 C CA . ILE B 1 14 ? -11.445 -2.352 -2.439 1 94.94 14 ILE B CA 1
ATOM 651 C C . ILE B 1 14 ? -11.547 -0.833 -2.545 1 94.94 14 ILE B C 1
ATOM 653 O O . ILE B 1 14 ? -10.844 -0.209 -3.344 1 94.94 14 ILE B O 1
ATOM 657 N N . LEU B 1 15 ? -12.484 -0.262 -1.825 1 95.56 15 LEU B N 1
ATOM 658 C CA . LEU B 1 15 ? -12.562 1.191 -1.723 1 95.56 15 LEU B CA 1
ATOM 659 C C . LEU B 1 15 ? -11.602 1.713 -0.66 1 95.56 15 LEU B C 1
ATOM 661 O O . LEU B 1 15 ? -11.891 1.646 0.536 1 95.56 15 LEU B O 1
ATOM 665 N N . LEU B 1 16 ? -10.539 2.24 -1.086 1 95.56 16 LEU B N 1
ATOM 666 C CA . LEU B 1 16 ? -9.523 2.771 -0.179 1 95.56 16 LEU B CA 1
ATOM 667 C C . LEU B 1 16 ? -9.719 4.27 0.033 1 95.56 16 LEU B C 1
ATOM 669 O O . LEU B 1 16 ? -9.938 5.012 -0.926 1 95.56 16 LEU B O 1
ATOM 673 N N . ARG B 1 17 ? -9.711 4.73 1.185 1 92.88 17 ARG B N 1
ATOM 674 C CA . ARG B 1 17 ? -9.773 6.145 1.532 1 92.88 17 ARG B CA 1
ATOM 675 C C . ARG B 1 17 ? -8.43 6.641 2.057 1 92.88 17 ARG B C 1
ATOM 677 O O . ARG B 1 17 ? -7.988 6.227 3.129 1 92.88 17 ARG B O 1
ATOM 684 N N . LEU B 1 18 ? -7.848 7.473 1.243 1 92 18 LEU B N 1
ATOM 685 C CA . LEU B 1 18 ? -6.496 7.93 1.554 1 92 18 LEU B CA 1
ATOM 686 C C . LEU B 1 18 ? -6.453 9.445 1.675 1 92 18 LEU B C 1
ATOM 688 O O . LEU B 1 18 ? -7.285 10.148 1.095 1 92 18 LEU B O 1
ATOM 692 N N . ASP B 1 19 ? -5.5 9.883 2.465 1 91.62 19 ASP B N 1
ATOM 693 C CA . ASP B 1 19 ? -5.168 11.305 2.443 1 91.62 19 ASP B CA 1
ATOM 694 C C . ASP B 1 19 ? -4.766 11.75 1.04 1 91.62 19 ASP B C 1
ATOM 696 O O . ASP B 1 19 ? -4.012 11.055 0.354 1 91.62 19 ASP B O 1
ATOM 700 N N . PRO B 1 20 ? -5.332 12.859 0.606 1 92.5 20 PRO B N 1
ATOM 701 C CA . PRO B 1 20 ? -5.016 13.328 -0.746 1 92.5 20 PRO B CA 1
ATOM 702 C C . PRO B 1 20 ? -3.518 13.492 -0.979 1 92.5 20 PRO B C 1
ATOM 704 O O . PRO B 1 20 ? -3.025 13.227 -2.078 1 92.5 20 PRO B O 1
ATOM 707 N N . ALA B 1 21 ? -2.809 13.945 -0.01 1 92.88 21 ALA B N 1
ATOM 708 C CA . ALA B 1 21 ? -1.367 14.141 -0.15 1 92.88 21 ALA B CA 1
ATOM 709 C C . ALA B 1 21 ? -0.651 12.805 -0.338 1 92.88 21 ALA B C 1
ATOM 711 O O . ALA B 1 21 ? 0.31 12.711 -1.106 1 92.88 21 ALA B O 1
ATOM 712 N N . VAL B 1 22 ? -1.071 11.844 0.361 1 94.81 22 VAL B N 1
ATOM 713 C CA . VAL B 1 22 ? -0.508 10.5 0.237 1 94.81 22 VAL B CA 1
ATOM 714 C C . VAL B 1 22 ? -0.813 9.938 -1.148 1 94.81 22 VAL B C 1
ATOM 716 O O . VAL B 1 22 ? 0.064 9.367 -1.802 1 94.81 22 VAL B O 1
ATOM 719 N N . HIS B 1 23 ? -2.031 10.141 -1.571 1 95.31 23 HIS B N 1
ATOM 720 C CA . HIS B 1 23 ? -2.424 9.688 -2.9 1 95.31 23 HIS B CA 1
ATOM 721 C C . HIS B 1 23 ? -1.538 10.305 -3.979 1 95.31 23 HIS B C 1
ATOM 723 O O . HIS B 1 23 ? -1.062 9.602 -4.871 1 95.31 23 HIS B O 1
ATOM 729 N N . ASP B 1 24 ? -1.359 11.555 -3.844 1 95.75 24 ASP B N 1
ATOM 730 C CA . ASP B 1 24 ? -0.543 12.258 -4.824 1 95.75 24 ASP B CA 1
ATOM 731 C C . ASP B 1 24 ? 0.886 11.727 -4.84 1 95.75 24 ASP B C 1
ATOM 733 O O . ASP B 1 24 ? 1.491 11.586 -5.906 1 95.75 24 ASP B O 1
ATOM 737 N N . ALA B 1 25 ? 1.411 11.492 -3.707 1 97.19 25 ALA B N 1
ATOM 738 C CA . ALA B 1 25 ? 2.76 10.945 -3.604 1 97.19 25 ALA B CA 1
ATOM 739 C C . ALA B 1 25 ? 2.846 9.578 -4.277 1 97.19 25 ALA B C 1
ATOM 741 O O . ALA B 1 25 ? 3.812 9.289 -4.984 1 97.19 25 ALA B O 1
ATOM 742 N N . LEU B 1 26 ? 1.844 8.789 -4.07 1 97.38 26 LEU B N 1
ATOM 743 C CA . LEU B 1 26 ? 1.81 7.469 -4.688 1 97.38 26 LEU B CA 1
ATOM 744 C C . LEU B 1 26 ? 1.702 7.582 -6.203 1 97.38 26 LEU B C 1
ATOM 746 O O . LEU B 1 26 ? 2.357 6.832 -6.934 1 97.38 26 LEU B O 1
ATOM 750 N N . ALA B 1 27 ? 0.89 8.539 -6.637 1 97.56 27 ALA B N 1
ATOM 751 C CA . ALA B 1 27 ? 0.72 8.766 -8.07 1 97.56 27 ALA B CA 1
ATOM 752 C C . ALA B 1 27 ? 2.027 9.219 -8.711 1 97.56 27 ALA B C 1
ATOM 754 O O . ALA B 1 27 ? 2.375 8.773 -9.812 1 97.56 27 ALA B O 1
ATOM 755 N N . ARG B 1 28 ? 2.76 10.078 -8.008 1 97.5 28 ARG B N 1
ATOM 756 C CA . ARG B 1 28 ? 4.055 10.539 -8.5 1 97.5 28 ARG B CA 1
ATOM 757 C C . ARG B 1 28 ? 5.055 9.383 -8.562 1 97.5 28 ARG B C 1
ATOM 759 O O . ARG B 1 28 ? 5.781 9.242 -9.547 1 97.5 28 ARG B O 1
ATOM 766 N N . TRP B 1 29 ? 5.055 8.633 -7.52 1 97.88 29 TRP B N 1
ATOM 767 C CA . TRP B 1 29 ? 5.926 7.461 -7.484 1 97.88 29 TRP B CA 1
ATOM 768 C C . TRP B 1 29 ? 5.59 6.496 -8.617 1 97.88 29 TRP B C 1
ATOM 770 O O . TRP B 1 29 ? 6.488 5.973 -9.281 1 97.88 29 TRP B O 1
ATOM 780 N N . ALA B 1 30 ? 4.309 6.258 -8.836 1 97.81 30 ALA B N 1
ATOM 781 C CA . ALA B 1 30 ? 3.861 5.395 -9.93 1 97.81 30 ALA B CA 1
ATOM 782 C C . ALA B 1 30 ? 4.375 5.898 -11.273 1 97.81 30 ALA B C 1
ATOM 784 O O . ALA B 1 30 ? 4.867 5.117 -12.086 1 97.81 30 ALA B O 1
ATOM 785 N N . ALA B 1 31 ? 4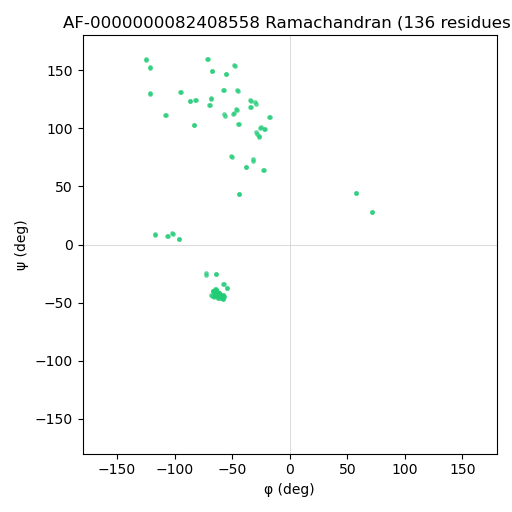.262 7.195 -11.492 1 97.62 31 ALA B N 1
ATOM 786 C CA . ALA B 1 31 ? 4.734 7.805 -12.734 1 97.62 31 ALA B CA 1
ATOM 787 C C . ALA B 1 31 ? 6.242 7.637 -12.891 1 97.62 31 ALA B C 1
ATOM 789 O O . ALA B 1 31 ? 6.73 7.332 -13.977 1 97.62 31 ALA B O 1
ATOM 790 N N . ASP B 1 32 ? 6.988 7.859 -11.766 1 97.31 32 ASP B N 1
ATOM 791 C CA . ASP B 1 32 ? 8.438 7.684 -11.773 1 97.31 32 ASP B CA 1
ATOM 792 C C . ASP B 1 32 ? 8.812 6.262 -12.18 1 97.31 32 ASP B C 1
ATOM 794 O O . ASP B 1 32 ? 9.828 6.047 -12.844 1 97.31 32 ASP B O 1
ATOM 798 N N . ASP B 1 33 ? 7.949 5.34 -11.773 1 96.81 33 ASP B N 1
ATOM 799 C CA . ASP B 1 33 ? 8.211 3.93 -12.039 1 96.81 33 ASP B CA 1
ATOM 800 C C . ASP B 1 33 ? 7.484 3.467 -13.305 1 96.81 33 ASP B C 1
ATOM 802 O O . ASP B 1 33 ? 7.473 2.275 -13.617 1 96.81 33 ASP B O 1
ATOM 806 N N . LEU B 1 34 ? 6.812 4.316 -14.062 1 96.81 34 LEU B N 1
ATOM 807 C CA . LEU B 1 34 ? 6.066 4.039 -15.281 1 96.81 34 LEU B CA 1
ATOM 808 C C . LEU B 1 34 ? 4.984 2.992 -15.031 1 96.81 34 LEU B C 1
ATOM 810 O O . LEU B 1 34 ? 4.812 2.068 -15.828 1 96.81 34 LEU B O 1
ATOM 814 N N . ARG B 1 35 ? 4.234 3.137 -13.875 1 95.38 35 ARG B N 1
ATOM 815 C CA . ARG B 1 35 ? 3.094 2.311 -13.5 1 95.38 35 ARG B CA 1
ATOM 816 C C . ARG B 1 35 ? 1.864 3.168 -13.227 1 95.38 35 ARG B C 1
ATOM 818 O O . ARG B 1 35 ? 1.976 4.383 -13.047 1 95.38 35 ARG B O 1
ATOM 825 N N . SER B 1 36 ? 0.724 2.467 -13.336 1 97.25 36 SER B N 1
ATOM 826 C CA . SER B 1 36 ? -0.476 3.15 -12.859 1 97.25 36 SER B CA 1
ATOM 827 C C . SER B 1 36 ? -0.486 3.262 -11.336 1 97.25 36 SER B C 1
ATOM 829 O O . SER B 1 36 ? 0.244 2.541 -10.656 1 97.25 36 SER B O 1
ATOM 831 N N . THR B 1 37 ? -1.194 4.109 -10.773 1 96.94 37 THR B N 1
ATOM 832 C CA . THR B 1 37 ? -1.296 4.285 -9.328 1 96.94 37 THR B CA 1
ATOM 833 C C . THR B 1 37 ? -1.758 2.996 -8.656 1 96.94 37 THR B C 1
ATOM 835 O O . THR B 1 37 ? -1.184 2.572 -7.648 1 96.94 37 THR B O 1
ATOM 838 N N . ASN B 1 38 ? -2.76 2.363 -9.266 1 95.81 38 ASN B N 1
ATOM 839 C CA . ASN B 1 38 ? -3.27 1.115 -8.711 1 95.81 38 ASN B CA 1
ATOM 840 C C .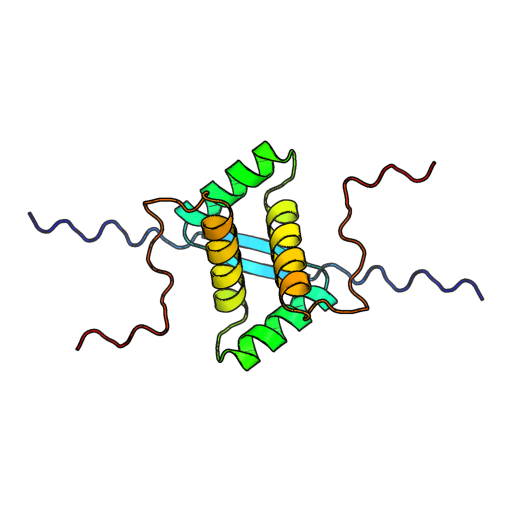 ASN B 1 38 ? -2.197 0.029 -8.695 1 95.81 38 ASN B C 1
ATOM 842 O O . ASN B 1 38 ? -2.051 -0.688 -7.703 1 95.81 38 ASN B O 1
ATOM 846 N N . ALA B 1 39 ? -1.469 -0.074 -9.812 1 95.75 39 ALA B N 1
ATOM 847 C CA . ALA B 1 39 ? -0.4 -1.064 -9.906 1 95.75 39 ALA B CA 1
ATOM 848 C C . ALA B 1 39 ? 0.714 -0.768 -8.906 1 95.75 39 ALA B C 1
ATOM 850 O O . ALA B 1 39 ? 1.278 -1.686 -8.305 1 95.75 39 ALA B O 1
ATOM 851 N N . GLN B 1 40 ? 1.048 0.519 -8.703 1 97.25 40 GLN B N 1
ATOM 852 C CA . GLN B 1 40 ? 2.068 0.929 -7.742 1 97.25 40 GLN B CA 1
ATOM 853 C C . GLN B 1 40 ? 1.657 0.575 -6.316 1 97.25 40 GLN B C 1
ATOM 855 O O . GLN B 1 40 ? 2.469 0.067 -5.535 1 97.25 40 GLN B O 1
ATOM 860 N N . ILE B 1 41 ? 0.383 0.832 -6.004 1 97.56 41 ILE B N 1
ATOM 861 C CA . ILE B 1 41 ? -0.138 0.539 -4.676 1 97.56 41 ILE B CA 1
ATOM 862 C C . ILE B 1 41 ? -0.062 -0.963 -4.41 1 97.56 41 ILE B C 1
ATOM 864 O O . ILE B 1 41 ? 0.418 -1.39 -3.355 1 97.56 41 ILE B O 1
ATOM 868 N N . GLU B 1 42 ? -0.477 -1.743 -5.371 1 95.69 42 GLU B N 1
ATOM 869 C CA . GLU B 1 42 ? -0.402 -3.193 -5.219 1 95.69 42 GLU B CA 1
ATOM 870 C C . GLU B 1 42 ? 1.043 -3.656 -5.051 1 95.69 42 GLU B C 1
ATOM 872 O O . GLU B 1 42 ? 1.33 -4.52 -4.215 1 95.69 42 GLU B O 1
ATOM 877 N N . PHE B 1 43 ? 1.916 -3.092 -5.809 1 95.88 43 PHE B N 1
ATOM 878 C CA . PHE B 1 43 ? 3.33 -3.441 -5.734 1 95.88 43 PHE B CA 1
ATOM 879 C C . PHE B 1 43 ? 3.879 -3.174 -4.336 1 95.88 43 PHE B C 1
ATOM 881 O O . PHE B 1 43 ? 4.559 -4.023 -3.758 1 95.88 43 PHE B O 1
ATOM 888 N N . LEU B 1 44 ? 3.562 -2.023 -3.783 1 97.44 44 LEU B N 1
ATOM 889 C CA . LEU B 1 44 ? 4.059 -1.638 -2.467 1 97.44 44 LEU B CA 1
ATOM 890 C C . LEU B 1 44 ? 3.475 -2.535 -1.381 1 97.44 44 LEU B C 1
ATOM 892 O O . LEU B 1 44 ? 4.172 -2.902 -0.431 1 97.44 44 LEU B O 1
ATOM 896 N N . LEU B 1 45 ? 2.176 -2.873 -1.508 1 97.31 45 LEU B N 1
ATOM 897 C CA . LEU B 1 45 ? 1.534 -3.738 -0.525 1 97.31 45 LEU B CA 1
ATOM 898 C C . LEU B 1 45 ? 2.141 -5.137 -0.554 1 97.31 45 LEU B C 1
ATOM 900 O O . LEU B 1 45 ? 2.404 -5.727 0.497 1 97.31 45 LEU B O 1
ATOM 904 N N . ARG B 1 46 ? 2.439 -5.684 -1.771 1 96.5 46 ARG B N 1
ATOM 905 C CA . ARG B 1 46 ? 3.084 -6.988 -1.908 1 96.5 46 ARG B CA 1
ATOM 906 C C . ARG B 1 46 ? 4.49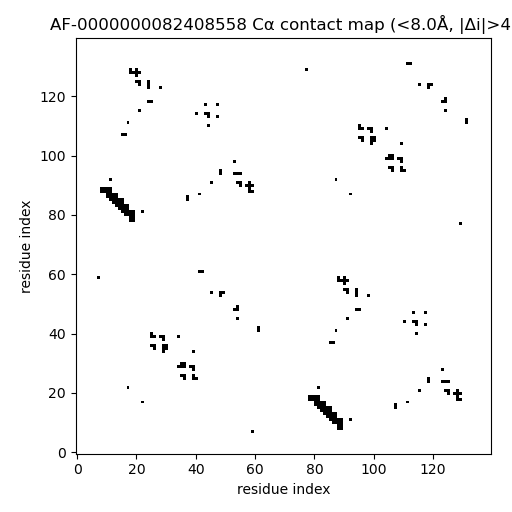2 -6.969 -1.322 1 96.5 46 ARG B C 1
ATOM 908 O O . ARG B 1 46 ? 4.902 -7.914 -0.649 1 96.5 46 ARG B O 1
ATOM 915 N N . ARG B 1 47 ? 5.137 -5.887 -1.567 1 96.44 47 ARG B N 1
ATOM 916 C CA . ARG B 1 47 ? 6.473 -5.734 -0.997 1 96.44 47 ARG B CA 1
ATOM 917 C C . ARG B 1 47 ? 6.418 -5.711 0.527 1 96.44 47 ARG B C 1
ATOM 919 O O . ARG B 1 47 ? 7.246 -6.34 1.192 1 96.44 47 ARG B O 1
ATOM 926 N N . ALA B 1 48 ? 5.469 -4.988 1.055 1 97.44 48 ALA B N 1
ATOM 927 C CA . ALA B 1 48 ? 5.305 -4.926 2.506 1 97.44 48 ALA B CA 1
ATOM 928 C C . ALA B 1 48 ? 5.016 -6.309 3.082 1 97.44 48 ALA B C 1
ATOM 930 O O . ALA B 1 48 ? 5.613 -6.707 4.086 1 97.44 48 ALA B O 1
ATOM 931 N N . LEU B 1 49 ? 4.16 -7.016 2.406 1 97.38 49 LEU B N 1
ATOM 932 C CA . LEU B 1 49 ? 3.822 -8.359 2.848 1 97.38 49 LEU B CA 1
ATOM 933 C C . LEU B 1 49 ? 5.043 -9.273 2.805 1 97.38 49 LEU B C 1
ATOM 935 O O . LEU B 1 49 ? 5.27 -10.062 3.727 1 97.38 49 LEU B O 1
ATOM 939 N N . THR B 1 50 ? 5.848 -9.125 1.752 1 96.06 50 THR B N 1
ATOM 940 C CA . THR B 1 50 ? 7.043 -9.945 1.587 1 96.06 50 THR B CA 1
ATOM 941 C C . THR B 1 50 ? 8.078 -9.602 2.652 1 96.06 50 THR B C 1
ATOM 943 O O . THR B 1 50 ? 8.641 -10.5 3.293 1 96.06 50 THR B O 1
ATOM 946 N N . GLU B 1 51 ? 8.266 -8.344 2.887 1 95.94 51 GLU B N 1
ATOM 947 C CA . GLU B 1 51 ? 9.25 -7.871 3.855 1 95.94 51 GLU B CA 1
ATOM 948 C C . GLU B 1 51 ? 8.891 -8.32 5.27 1 95.94 51 GLU B C 1
ATOM 950 O O . GLU B 1 51 ? 9.773 -8.523 6.105 1 95.94 51 GLU B O 1
ATOM 955 N N . HIS B 1 52 ? 7.637 -8.555 5.496 1 95.69 52 HIS B N 1
ATOM 956 C CA . HIS B 1 52 ? 7.203 -8.914 6.844 1 95.69 52 HIS B CA 1
ATOM 957 C C . HIS B 1 52 ? 6.859 -10.398 6.934 1 95.69 52 HIS B C 1
ATOM 959 O O . HIS B 1 52 ? 6.324 -10.859 7.945 1 95.69 52 HIS B O 1
ATOM 965 N N . GLY B 1 53 ? 7.141 -11.141 5.871 1 95.12 53 GLY B N 1
ATOM 966 C CA . GLY B 1 53 ? 6.941 -12.578 5.863 1 95.12 53 GLY B CA 1
ATOM 967 C C . GLY B 1 53 ? 5.477 -12.977 5.832 1 95.12 53 GLY B C 1
ATOM 968 O O . GLY B 1 53 ? 5.102 -14.031 6.344 1 95.12 53 GLY B O 1
ATOM 969 N N . ARG B 1 54 ? 4.637 -12.117 5.254 1 95.62 54 ARG B N 1
ATOM 970 C CA . ARG B 1 54 ? 3.197 -12.352 5.289 1 95.62 54 ARG B CA 1
ATOM 971 C C . ARG B 1 54 ? 2.639 -12.547 3.885 1 95.62 54 ARG B C 1
ATOM 973 O O . ARG B 1 54 ? 1.42 -12.57 3.693 1 95.62 54 ARG B O 1
ATOM 980 N N . MET B 1 55 ? 3.471 -12.648 2.918 1 93.56 55 MET B N 1
ATOM 981 C CA . MET B 1 55 ? 3.029 -12.828 1.537 1 93.56 55 MET B CA 1
ATOM 982 C C . MET B 1 55 ? 2.385 -14.203 1.346 1 93.56 55 MET B C 1
ATOM 984 O O . MET B 1 55 ? 2.982 -15.227 1.685 1 93.56 55 MET B O 1
ATOM 988 N N . PRO B 1 56 ? 1.178 -14.117 0.835 1 90.38 56 PRO B N 1
ATOM 989 C CA . PRO B 1 56 ? 0.5 -15.398 0.638 1 90.38 56 PRO B CA 1
ATOM 990 C C . PRO B 1 56 ? 1.163 -16.25 -0.438 1 90.38 56 PRO B C 1
ATOM 992 O O . PRO B 1 56 ? 1.728 -15.727 -1.396 1 90.38 56 PRO B O 1
ATOM 995 N N . LYS B 1 57 ? 1.123 -17.516 -0.361 1 84.56 57 LYS B N 1
ATOM 996 C CA . LYS B 1 57 ? 1.712 -18.469 -1.304 1 84.56 57 LYS B CA 1
ATOM 997 C C . LYS B 1 57 ? 0.919 -18.5 -2.607 1 84.56 57 LYS B C 1
ATOM 999 O O . LYS B 1 57 ? 1.48 -18.766 -3.672 1 84.56 57 LYS B O 1
ATOM 1004 N N . ASN B 1 58 ? -0.312 -18.172 -2.566 1 75.5 58 ASN B N 1
ATOM 1005 C CA . ASN B 1 58 ? -1.2 -18.297 -3.717 1 75.5 58 ASN B CA 1
ATOM 1006 C C . ASN B 1 58 ? -1.421 -16.969 -4.41 1 75.5 58 ASN B C 1
ATOM 1008 O O . ASN B 1 58 ? -2.273 -16.844 -5.293 1 75.5 58 ASN B O 1
ATOM 1012 N N . ALA B 1 59 ? -0.674 -16.047 -3.994 1 69.38 59 ALA B N 1
ATOM 1013 C CA . ALA B 1 59 ? -0.86 -14.75 -4.645 1 69.38 59 ALA B CA 1
ATOM 1014 C C . ALA B 1 59 ? -0.372 -14.789 -6.09 1 69.38 59 ALA B C 1
ATOM 1016 O O . ALA B 1 59 ? 0.721 -15.289 -6.371 1 69.38 59 ALA B O 1
ATOM 1017 N N . GLY B 1 60 ? -1.315 -14.508 -7.023 1 66.69 60 GLY B N 1
ATOM 1018 C CA . GLY B 1 60 ? -0.893 -14.43 -8.414 1 66.69 60 GLY B CA 1
ATOM 1019 C C . GLY B 1 60 ? 0.235 -13.438 -8.641 1 66.69 60 GLY B C 1
ATOM 1020 O O . GLY B 1 60 ? 0.492 -12.578 -7.793 1 66.69 60 GLY B O 1
ATOM 1021 N N . LYS B 1 61 ? 1.133 -13.742 -9.609 1 63.28 61 LYS B N 1
ATOM 1022 C CA . LYS B 1 61 ? 2.258 -12.867 -9.93 1 63.28 61 LYS B CA 1
ATOM 1023 C C . LYS B 1 61 ? 1.776 -11.461 -10.281 1 63.28 61 LYS B C 1
ATOM 1025 O O . LYS B 1 61 ? 0.723 -11.297 -10.898 1 63.28 61 LYS B O 1
ATOM 1030 N N . MET B 1 62 ? 2.059 -10.531 -9.43 1 61.62 62 MET B N 1
ATOM 1031 C CA . MET B 1 62 ? 1.768 -9.172 -9.867 1 61.62 62 MET B CA 1
ATOM 1032 C C . MET B 1 62 ? 2.264 -8.945 -11.289 1 61.62 62 MET B C 1
ATOM 1034 O O . MET B 1 62 ? 3.279 -9.516 -11.703 1 61.62 62 MET B O 1
ATOM 1038 N N . HIS B 1 63 ? 1.428 -8.695 -12.219 1 53.81 63 HIS B N 1
ATOM 1039 C CA . HIS B 1 63 ? 1.906 -8.453 -13.578 1 53.81 63 HIS B CA 1
ATOM 1040 C C . HIS B 1 63 ? 3.207 -7.652 -13.57 1 53.81 63 HIS B C 1
ATOM 1042 O O . HIS B 1 63 ? 3.232 -6.504 -13.125 1 53.81 63 HIS B O 1
ATOM 1048 N N . GLY B 1 64 ? 4.219 -8.219 -13.086 1 44.5 64 GLY B N 1
ATOM 1049 C CA . GLY B 1 64 ? 5.441 -7.473 -13.336 1 44.5 64 GLY B CA 1
ATOM 1050 C C . GLY B 1 64 ? 5.582 -7.016 -14.773 1 44.5 64 GLY B C 1
ATOM 1051 O O . GLY B 1 64 ? 4.742 -7.344 -15.617 1 44.5 64 GLY B O 1
ATOM 1052 N N . PRO B 1 65 ? 6.355 -5.895 -14.969 1 46.72 65 PRO B N 1
ATOM 1053 C CA . PRO B 1 65 ? 6.594 -5.691 -16.391 1 46.72 65 PRO B CA 1
ATOM 1054 C C . PRO B 1 65 ? 6.953 -6.984 -17.125 1 46.72 65 PRO B C 1
ATOM 1056 O O . PRO B 1 65 ? 7.988 -7.59 -16.844 1 46.72 65 PRO B O 1
ATOM 1059 N N . GLY B 1 66 ? 6.309 -7.914 -16.844 1 39.78 66 GLY B N 1
ATOM 1060 C CA . GLY B 1 66 ? 6.676 -9.203 -17.406 1 39.78 66 GLY B CA 1
ATOM 1061 C C . GLY B 1 66 ? 6.922 -9.148 -18.906 1 39.78 66 GLY B C 1
ATOM 1062 O O . GLY B 1 66 ? 6.293 -8.359 -19.609 1 39.78 66 GLY B O 1
ATOM 1063 N N . ARG B 1 67 ? 8.211 -9.375 -19.125 1 49.44 67 ARG B N 1
ATOM 1064 C CA . ARG B 1 67 ? 8.547 -9.672 -20.516 1 49.44 67 ARG B CA 1
ATOM 1065 C C . ARG B 1 67 ? 7.555 -10.656 -21.125 1 49.44 67 ARG B C 1
ATOM 1067 O O . ARG B 1 67 ? 7.211 -11.664 -20.5 1 49.44 67 ARG B O 1
ATOM 1074 N N . PRO B 1 68 ? 6.621 -10.188 -21.969 1 46.78 68 PRO B N 1
ATOM 1075 C CA . PRO B 1 68 ? 5.793 -11.188 -22.656 1 46.78 68 PRO B CA 1
ATOM 1076 C C . PRO B 1 68 ? 6.523 -12.508 -22.875 1 46.78 68 PRO B C 1
ATOM 1078 O O . PRO B 1 68 ? 7.75 -12.523 -22.984 1 46.78 68 PRO B O 1
ATOM 1081 N N . PRO B 1 69 ? 5.957 -13.586 -22.328 1 43.69 69 PRO B N 1
ATOM 1082 C CA . PRO B 1 69 ? 6.652 -14.828 -22.688 1 43.69 69 PRO B CA 1
ATOM 1083 C C . PRO B 1 69 ? 7.238 -14.797 -24.094 1 43.69 69 PRO B C 1
ATOM 1085 O O . PRO B 1 69 ? 6.684 -14.141 -24.984 1 43.69 69 PRO B O 1
ATOM 1088 N N . ALA B 1 70 ? 8.688 -15.062 -24.047 1 38.53 70 ALA B N 1
ATOM 1089 C CA . ALA B 1 70 ? 9.258 -15.242 -25.391 1 38.53 70 ALA B CA 1
ATOM 1090 C C . ALA B 1 70 ? 8.523 -16.328 -26.156 1 38.53 70 ALA B C 1
ATOM 1092 O O . ALA B 1 70 ? 8.055 -17.312 -25.562 1 38.53 70 ALA B O 1
#

Radius of gyration: 17.02 Å; Cα contacts (8 Å, |Δi|>4): 143; chains: 2; bounding box: 24×67×53 Å

Secondary structure (DSSP, 8-state):
-----------EEEEEEE-HHHHHHHHHHHHHTT--HHHHHHHHHHHHHHHTT---TT------S-----/-----------EEEEEEE-HHHHHHHHHHHHHTT--HHHHHHHHHHHHHHHTT---TT------S-----

Sequence (140 aa):
MATDPAPRSERKKILLRLDPAVHDALARWAADDLRSTNAQIEFLLRRALTEHGRMPKNAGKMHGPGRPPAMATDPAPRSERKKILLRLDPAVHDALARWAADDLRSTNAQIEFLLRRALTEHGRMPKNAGKMHGPGRPPA

Nearest PDB structures (foldseek):
  1bdv-assembly1_B  TM=8.385E-01  e=5.550E-02  Lederbergvirus P22
  5x3t-assembly1_G  TM=6.906E-01  e=1.068E+00  Mycobacterium tuberculosis H37Rv
  6sbx-assembly1_C  TM=6.278E-01  e=8.114E-01  Myxococcus xanthus
  1bdv-assembly1_B  TM=8.390E-01  e=5.550E-02  Lederbergvirus P22
  5x3t-assembly1_G  TM=6.901E-01  e=1.068E+00  Mycobacterium tuberculosis H37Rv

pLDDT: mean 81.15, std 21.28, range [35.69, 97.88]

Foldseek 3Di:
DPPPPPPPPPDDDDDDDDDPVVLVVLCVVCVVVVHHSVLSVVVVVQVVCVVVVNHDPPDPDSPDVDDPDD/DPPPPPPPPPDDDDDDDDDPVVLVVLCVVCVVVVHHSVLSVVVVVQVVCVVVVNHDPPDPDSPDVDDPDD

InterPro domains:
  IPR010985 Ribbon-helix-helix [SSF47598] (10-63)
  IPR013321 Arc-type ribbon-helix-helix [G3DSA:1.10.1220.10] (7-64)

Solvent-accessible surface area (backbone atoms only — not comparable to full-atom values): 8383 Å² total; per-residue (Å²): 129,78,73,60,72,67,71,76,64,67,60,38,77,38,82,36,69,34,48,50,45,50,50,51,39,45,41,51,50,8,54,77,66,74,40,53,46,58,57,38,52,51,50,52,52,51,47,50,25,49,77,68,74,50,54,50,90,77,42,69,78,69,84,51,91,57,73,68,80,130,128,77,73,61,73,68,71,74,64,67,60,38,78,42,82,36,68,35,48,51,44,50,49,49,37,46,42,50,51,8,53,76,67,74,41,53,48,58,56,37,51,50,51,51,50,51,47,52,25,50,78,69,71,49,56,50,90,76,42,70,78,68,83,52,91,57,72,67,81,130

Organism: Rhodococcus erythropolis (NCBI:txid1833)